Protein AF-A0A933IDL0-F1 (afdb_monomer_lite)

Secondary structure (DSSP, 8-state):
-----S--B----EEEEE-SSSS-----EEEEEEEETTEEEEEESSPPPTT-EEEEEEEETTEEEEEEEE----

pLDDT: mean 70.17, std 14.4, range [38.97, 89.0]

Foldseek 3Di:
DDDDPWDKDQDWFWWWWDAPDPDCPDTWTWTFRIDTPVDTDIDTPDDDDFQGKIWIWTQDPVGIDTDIDTRHDD

Sequence (74 aa):
MNRRKFARYLIHLPRLHKPKVPAPIKAGVGWTRNLGEAGTCVDLTERLQPGTPLRVRLQTDRGPIEVEAQVVWA

Radius of gyration: 12.61 Å; chains: 1; bounding box: 30×28×33 Å

Structure (mmCIF, N/CA/C/O backbone):
data_AF-A0A933IDL0-F1
#
_entry.id   AF-A0A933IDL0-F1
#
loop_
_atom_site.group_PDB
_atom_site.id
_atom_site.type_symbol
_atom_site.label_atom_id
_atom_site.label_alt_id
_atom_site.label_comp_id
_atom_site.label_asym_id
_atom_site.label_entity_id
_atom_site.label_seq_id
_atom_site.pdbx_PDB_ins_code
_atom_site.Cartn_x
_atom_site.Cartn_y
_atom_site.Cartn_z
_atom_site.occupancy
_atom_site.B_iso_or_equiv
_atom_site.auth_seq_id
_atom_site.auth_comp_id
_atom_site.auth_asym_id
_atom_site.auth_atom_id
_atom_site.pdbx_PDB_model_num
ATOM 1 N N . MET A 1 1 ? -14.060 17.877 -4.858 1.00 41.28 1 MET A N 1
ATOM 2 C CA . MET A 1 1 ? -13.671 16.977 -5.970 1.00 41.28 1 MET A CA 1
ATOM 3 C C . MET A 1 1 ? -12.144 16.847 -5.954 1.00 41.28 1 MET A C 1
ATOM 5 O O . MET A 1 1 ? -11.451 17.740 -6.418 1.00 41.28 1 MET A O 1
ATOM 9 N N . ASN A 1 2 ? -11.600 15.841 -5.259 1.00 53.94 2 ASN A N 1
ATOM 10 C CA . ASN A 1 2 ? -10.167 15.765 -4.936 1.00 53.94 2 ASN A CA 1
ATOM 11 C C . ASN A 1 2 ? -9.379 15.170 -6.122 1.00 53.94 2 ASN A C 1
ATOM 13 O O . ASN A 1 2 ? -9.515 13.985 -6.432 1.00 53.94 2 ASN A O 1
ATOM 17 N N . ARG A 1 3 ? -8.617 16.009 -6.836 1.00 57.53 3 ARG A N 1
ATOM 18 C CA . ARG A 1 3 ? -7.875 15.641 -8.052 1.00 57.53 3 ARG A CA 1
ATOM 19 C C . ARG A 1 3 ? -6.573 14.938 -7.659 1.00 57.53 3 ARG A C 1
ATOM 21 O O . ARG A 1 3 ? -5.714 15.518 -7.002 1.00 57.53 3 ARG A O 1
ATOM 28 N N . ARG A 1 4 ? -6.439 13.667 -8.045 1.00 60.47 4 ARG A N 1
ATOM 29 C CA . ARG A 1 4 ? -5.255 12.841 -7.756 1.00 60.47 4 ARG A CA 1
ATOM 30 C C . ARG A 1 4 ? -4.027 13.434 -8.463 1.00 60.47 4 ARG A C 1
ATOM 32 O O . ARG A 1 4 ? -4.075 13.646 -9.669 1.00 60.47 4 ARG A O 1
ATOM 39 N N . LYS A 1 5 ? -2.952 13.702 -7.710 1.00 70.00 5 LYS A N 1
ATOM 40 C CA . LYS A 1 5 ? -1.721 1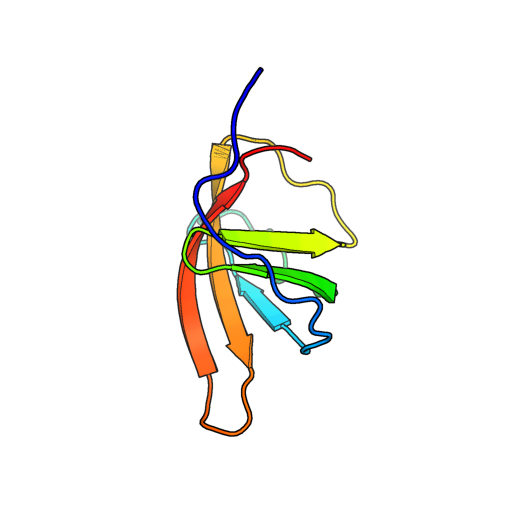4.347 -8.216 1.00 70.00 5 LYS A CA 1
ATOM 41 C C . LYS A 1 5 ? -0.727 13.399 -8.901 1.00 70.00 5 LYS A C 1
ATOM 43 O O . LYS A 1 5 ? 0.089 13.876 -9.674 1.00 70.00 5 LYS A O 1
ATOM 48 N N . PHE A 1 6 ? -0.796 12.093 -8.639 1.00 66.50 6 PHE A N 1
ATOM 49 C CA . PHE A 1 6 ? 0.212 11.126 -9.092 1.00 66.50 6 PHE A CA 1
ATOM 50 C C . PHE A 1 6 ? -0.408 9.995 -9.911 1.00 66.50 6 PHE A C 1
ATOM 52 O O . PHE A 1 6 ? -1.500 9.512 -9.584 1.00 66.50 6 PHE A O 1
ATOM 59 N N . ALA A 1 7 ? 0.315 9.560 -10.948 1.00 72.62 7 ALA A N 1
ATOM 60 C CA . ALA A 1 7 ? -0.022 8.373 -11.724 1.00 72.62 7 ALA A CA 1
ATOM 61 C C . ALA A 1 7 ? 0.008 7.124 -10.826 1.00 72.62 7 ALA A C 1
ATOM 63 O O . ALA A 1 7 ? 0.817 7.024 -9.900 1.00 72.62 7 ALA A O 1
ATOM 64 N N . ARG A 1 8 ? -0.900 6.178 -11.081 1.00 66.56 8 ARG A N 1
ATOM 65 C CA . ARG A 1 8 ? -0.9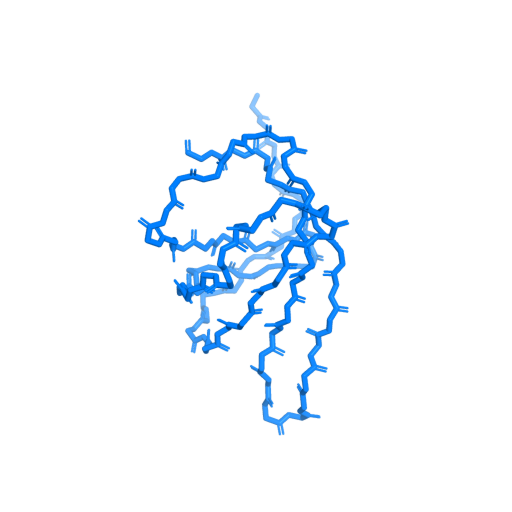42 4.892 -10.381 1.00 66.56 8 ARG A CA 1
ATOM 66 C C . ARG A 1 8 ? -0.760 3.767 -11.378 1.00 66.56 8 ARG A C 1
ATOM 68 O O . ARG A 1 8 ? -1.501 3.690 -12.354 1.00 66.56 8 ARG A O 1
ATOM 75 N N . TYR A 1 9 ? 0.187 2.892 -11.087 1.00 69.19 9 TYR A N 1
ATOM 76 C CA . TYR A 1 9 ? 0.484 1.722 -11.892 1.00 69.19 9 TYR A CA 1
ATOM 77 C C . TYR A 1 9 ? -0.234 0.508 -11.294 1.00 69.19 9 TYR A C 1
ATOM 79 O O . TYR A 1 9 ? -0.208 0.289 -10.077 1.00 69.19 9 TYR A O 1
ATOM 87 N N . LEU A 1 10 ? -0.910 -0.259 -12.150 1.00 61.69 10 LEU A N 1
ATOM 88 C CA . LEU A 1 10 ? -1.508 -1.545 -11.794 1.00 61.69 10 LEU A CA 1
ATOM 89 C C . LEU A 1 10 ? -0.394 -2.596 -11.813 1.00 61.69 10 LEU A C 1
ATOM 91 O O . LEU A 1 10 ? 0.075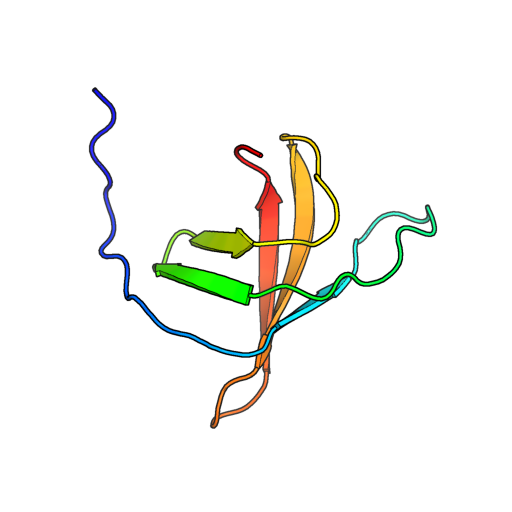 -2.971 -12.883 1.00 61.69 10 LEU A O 1
ATOM 95 N N . ILE A 1 11 ? 0.070 -3.022 -10.637 1.00 63.31 11 ILE A N 1
ATOM 96 C CA . ILE A 1 11 ? 1.164 -3.993 -10.498 1.00 63.31 11 ILE A CA 1
ATOM 97 C C . ILE A 1 11 ? 0.813 -4.970 -9.375 1.00 63.31 11 ILE A C 1
ATOM 99 O O . ILE A 1 11 ? 0.445 -4.537 -8.284 1.00 63.31 11 ILE A O 1
ATOM 103 N N . HIS A 1 12 ? 0.961 -6.275 -9.621 1.00 55.16 12 HIS A N 1
ATOM 104 C CA . HIS A 1 12 ? 0.805 -7.327 -8.613 1.00 55.16 12 HIS A CA 1
ATOM 105 C C . HIS A 1 12 ? 2.185 -7.762 -8.097 1.00 55.16 12 HIS A C 1
ATOM 107 O O . HIS A 1 12 ? 2.868 -8.551 -8.744 1.00 55.16 12 HIS A O 1
ATOM 113 N N . LEU A 1 13 ? 2.596 -7.248 -6.933 1.00 56.56 13 LEU A N 1
ATOM 114 C CA . LEU A 1 13 ? 3.831 -7.658 -6.250 1.00 56.56 13 LEU A CA 1
ATOM 115 C C . LEU A 1 13 ? 3.525 -8.213 -4.848 1.00 56.56 13 LEU A C 1
ATOM 117 O O . LEU A 1 13 ? 2.731 -7.599 -4.120 1.00 56.56 13 LEU A O 1
ATOM 121 N N . PRO A 1 14 ? 4.159 -9.329 -4.436 1.00 49.50 14 PRO A N 1
ATOM 122 C CA . PRO A 1 14 ? 4.033 -9.857 -3.082 1.00 49.50 14 PRO A CA 1
ATOM 123 C C . PRO A 1 14 ? 4.673 -8.901 -2.063 1.00 49.50 14 PRO A C 1
ATOM 125 O O . PRO A 1 14 ? 5.762 -8.362 -2.273 1.00 49.50 14 PRO A O 1
ATOM 128 N N . ARG A 1 15 ? 3.988 -8.671 -0.937 1.00 53.47 15 ARG A N 1
ATOM 129 C CA . ARG A 1 15 ? 4.356 -7.633 0.030 1.00 53.47 15 ARG A CA 1
ATOM 130 C C . ARG A 1 15 ? 4.261 -8.127 1.476 1.00 53.47 15 ARG A C 1
ATOM 132 O O . ARG A 1 15 ? 3.269 -8.735 1.861 1.00 53.47 15 ARG A O 1
ATOM 139 N N . LEU A 1 16 ? 5.271 -7.806 2.290 1.00 55.06 16 LEU A N 1
ATOM 140 C CA . LEU A 1 16 ? 5.305 -8.081 3.735 1.00 55.06 16 LEU A CA 1
ATOM 141 C C . LEU A 1 16 ? 5.183 -6.759 4.518 1.00 55.06 16 LEU A C 1
ATOM 143 O O . LEU A 1 16 ? 5.672 -5.717 4.080 1.00 55.06 16 LEU A O 1
ATOM 147 N N . HIS A 1 17 ? 4.532 -6.747 5.681 1.00 48.75 17 HIS A N 1
ATOM 148 C CA . HIS A 1 17 ? 4.487 -5.556 6.544 1.00 48.75 17 HIS A CA 1
ATOM 149 C C . HIS A 1 17 ? 4.523 -5.926 8.029 1.00 48.75 17 HIS A C 1
ATOM 151 O O . HIS A 1 17 ? 4.087 -7.011 8.406 1.00 48.75 17 HIS A O 1
ATOM 157 N N . LYS A 1 18 ? 5.063 -5.031 8.867 1.00 43.28 18 LYS A N 1
ATOM 158 C CA . LYS A 1 18 ? 5.050 -5.151 10.335 1.00 43.28 18 LYS A CA 1
ATOM 159 C C . LYS A 1 18 ? 4.717 -3.787 10.972 1.00 43.28 18 LYS A C 1
ATOM 161 O O . LYS A 1 18 ? 5.261 -2.785 10.513 1.00 43.28 18 LYS A O 1
ATOM 166 N N . PRO A 1 19 ? 3.850 -3.714 11.997 1.00 50.47 19 PRO A N 1
ATOM 167 C CA . PRO A 1 19 ? 3.579 -2.474 12.728 1.00 50.47 19 PRO A CA 1
ATOM 168 C C . PRO A 1 19 ? 4.733 -2.071 13.668 1.00 50.47 19 PRO A C 1
ATOM 170 O O . PRO A 1 19 ? 5.544 -2.903 14.069 1.00 50.47 19 PRO A O 1
ATOM 173 N N . LYS A 1 20 ? 4.793 -0.779 14.026 1.00 50.97 20 LYS A N 1
ATOM 174 C CA . LYS A 1 20 ? 5.851 -0.142 14.847 1.00 50.97 20 LYS A CA 1
ATOM 175 C C . LYS A 1 20 ? 5.420 0.135 16.307 1.00 50.97 20 LYS A C 1
ATOM 177 O O . LYS A 1 20 ? 6.014 0.970 16.976 1.00 50.97 20 LYS A O 1
ATOM 182 N N . VAL A 1 21 ? 4.373 -0.530 16.804 1.00 52.38 21 VAL A N 1
ATOM 183 C CA . VAL A 1 21 ? 3.792 -0.331 18.154 1.00 52.38 21 VAL A CA 1
ATOM 184 C C . VAL A 1 21 ? 3.777 -1.682 18.893 1.00 52.38 21 VAL A C 1
ATOM 186 O O . VAL A 1 21 ? 3.540 -2.693 18.234 1.00 52.38 21 VAL A O 1
ATOM 189 N N . PRO A 1 22 ? 4.023 -1.755 20.220 1.00 47.78 22 PRO A N 1
ATOM 190 C CA . PRO A 1 22 ? 4.262 -3.013 20.943 1.00 47.78 22 PRO A CA 1
ATOM 191 C C . PRO A 1 22 ? 2.977 -3.791 21.290 1.00 47.78 22 PRO A C 1
ATOM 193 O O . PRO A 1 22 ? 2.915 -4.471 22.310 1.00 47.78 22 PRO A O 1
ATOM 196 N N . ALA A 1 23 ? 1.944 -3.707 20.453 1.00 42.66 23 ALA A N 1
ATOM 197 C CA . ALA A 1 23 ? 0.795 -4.604 20.526 1.00 42.66 23 ALA A CA 1
ATOM 198 C C . ALA A 1 23 ? 0.984 -5.708 19.472 1.00 42.66 23 ALA A C 1
ATOM 200 O O . ALA A 1 23 ? 1.416 -5.396 18.359 1.00 42.66 23 ALA A O 1
ATOM 201 N N . PRO A 1 24 ? 0.688 -6.985 19.776 1.00 38.97 24 PRO A N 1
ATOM 202 C CA . PRO A 1 24 ? 0.965 -8.113 18.893 1.00 38.97 24 PRO A CA 1
ATOM 203 C C . PRO A 1 24 ? -0.055 -8.167 17.748 1.00 38.97 24 PRO A C 1
ATOM 205 O O . PRO A 1 24 ? -0.839 -9.103 17.633 1.00 38.97 24 PRO A O 1
ATOM 208 N N . ILE A 1 25 ? -0.058 -7.156 16.883 1.00 42.12 25 ILE A N 1
ATOM 209 C CA . ILE A 1 25 ? -0.735 -7.238 15.595 1.00 42.12 25 ILE A CA 1
ATOM 210 C C . ILE A 1 25 ? 0.230 -7.990 14.682 1.00 42.12 25 ILE A C 1
ATOM 212 O O . ILE A 1 25 ? 1.317 -7.505 14.349 1.00 42.12 25 ILE A O 1
ATOM 216 N N . LYS A 1 26 ? -0.132 -9.238 14.371 1.00 44.44 26 LYS A N 1
ATOM 217 C CA . LYS A 1 26 ? 0.642 -10.132 13.507 1.00 44.44 26 LYS A CA 1
ATOM 218 C C . LYS A 1 26 ? 0.954 -9.428 12.184 1.00 44.44 26 LYS A C 1
ATOM 220 O O . LYS A 1 26 ? 0.147 -8.669 11.660 1.00 44.44 26 LYS A O 1
ATOM 225 N N . ALA A 1 27 ? 2.135 -9.698 11.634 1.00 49.88 27 ALA A N 1
ATOM 226 C CA . ALA A 1 27 ? 2.465 -9.306 10.269 1.00 49.88 27 ALA A CA 1
ATOM 227 C C . ALA A 1 27 ? 1.375 -9.831 9.316 1.00 49.88 27 ALA A C 1
ATOM 229 O O . ALA A 1 27 ? 1.224 -11.045 9.184 1.00 49.88 27 ALA A O 1
ATOM 230 N N . GLY A 1 28 ? 0.604 -8.942 8.689 1.00 58.22 28 GLY A N 1
ATOM 231 C CA . GLY A 1 28 ? -0.414 -9.336 7.720 1.00 58.22 28 GLY A CA 1
ATOM 232 C C . GLY A 1 28 ? 0.196 -9.590 6.338 1.00 58.22 28 GLY A C 1
ATOM 233 O O . GLY A 1 28 ? 1.196 -8.977 5.953 1.00 58.22 28 GLY A O 1
ATOM 234 N N . VAL A 1 29 ? -0.422 -10.474 5.561 1.00 58.41 29 VAL A N 1
ATOM 235 C CA . VAL A 1 29 ? -0.126 -10.658 4.133 1.00 58.41 29 VAL A CA 1
ATOM 236 C C . VAL A 1 29 ? -1.261 -10.020 3.340 1.00 58.41 29 VAL A C 1
ATOM 238 O O . VAL A 1 29 ? -2.420 -10.110 3.735 1.00 58.41 29 VAL A O 1
ATOM 241 N N . GLY A 1 30 ? -0.931 -9.344 2.245 1.00 67.38 30 GLY A N 1
ATOM 242 C CA . GLY A 1 30 ? -1.928 -8.726 1.383 1.00 67.38 30 GLY A CA 1
ATOM 243 C C . GLY A 1 30 ? -1.401 -8.460 -0.014 1.00 67.38 30 GLY A C 1
ATOM 244 O O . GLY A 1 30 ? -0.203 -8.595 -0.280 1.00 67.38 30 GLY A O 1
ATOM 245 N N . TRP A 1 31 ? -2.308 -8.075 -0.902 1.00 64.56 31 TRP A N 1
ATOM 246 C CA . TRP A 1 31 ? -2.012 -7.856 -2.312 1.00 64.56 31 TRP A CA 1
ATOM 247 C C . TRP A 1 31 ? -1.982 -6.369 -2.622 1.00 64.56 31 TRP A C 1
ATOM 249 O O . TRP A 1 31 ? -2.886 -5.626 -2.249 1.00 64.56 31 TRP A O 1
ATOM 259 N N . THR A 1 32 ? -0.937 -5.921 -3.316 1.00 73.94 32 THR A N 1
ATOM 260 C CA . THR A 1 32 ? -0.908 -4.556 -3.849 1.00 73.94 32 THR A CA 1
ATOM 261 C C . THR A 1 32 ? -1.837 -4.491 -5.056 1.00 73.94 32 THR A C 1
ATOM 263 O O . THR A 1 32 ? -1.619 -5.201 -6.031 1.00 73.94 32 THR A O 1
ATOM 266 N N . ARG A 1 33 ? -2.868 -3.644 -4.993 1.00 73.19 33 ARG A N 1
ATOM 267 C CA . ARG A 1 33 ? -3.807 -3.404 -6.099 1.00 73.19 33 ARG A CA 1
ATOM 268 C C . ARG A 1 33 ? -3.299 -2.312 -7.033 1.00 73.19 33 ARG A C 1
ATOM 270 O O . ARG A 1 33 ? -3.443 -2.398 -8.247 1.00 73.19 33 ARG A O 1
ATOM 277 N N . ASN A 1 34 ? -2.736 -1.249 -6.466 1.00 72.50 34 ASN A N 1
ATOM 278 C CA . ASN A 1 34 ? -2.055 -0.205 -7.223 1.00 72.50 34 ASN A CA 1
ATOM 279 C C . ASN A 1 34 ? -0.997 0.489 -6.367 1.00 72.50 34 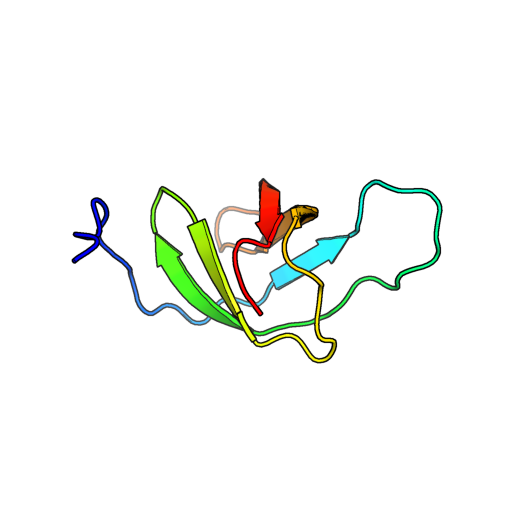ASN A C 1
ATOM 281 O O . ASN A 1 34 ? -1.152 0.618 -5.153 1.00 72.50 34 ASN A O 1
ATOM 285 N N . LEU A 1 35 ? 0.052 0.967 -7.029 1.00 79.94 35 LEU A N 1
ATOM 286 C CA . LEU A 1 35 ? 1.154 1.706 -6.426 1.00 79.94 35 LEU A CA 1
ATOM 287 C C . LEU A 1 35 ? 1.375 3.003 -7.210 1.00 79.94 35 LEU A C 1
ATOM 289 O O . LEU A 1 35 ? 1.323 3.018 -8.439 1.00 79.94 35 LEU A O 1
ATOM 293 N N . GLY A 1 36 ? 1.612 4.097 -6.500 1.00 75.62 36 GLY A N 1
ATOM 294 C CA . GLY A 1 36 ? 2.115 5.346 -7.062 1.00 75.62 36 GLY A CA 1
ATOM 295 C C . GLY A 1 36 ? 3.133 5.963 -6.109 1.00 75.62 36 GLY A C 1
ATOM 296 O O . GLY A 1 36 ? 3.268 5.515 -4.972 1.00 75.62 36 GLY A O 1
ATOM 297 N N . GLU A 1 37 ? 3.820 7.014 -6.549 1.00 74.44 37 GLU A N 1
ATOM 298 C CA . GLU A 1 37 ? 4.882 7.663 -5.758 1.00 74.44 37 GLU A CA 1
ATOM 299 C C . GLU A 1 37 ? 4.426 8.098 -4.359 1.00 74.44 37 GLU A C 1
ATOM 301 O O . GLU A 1 37 ? 5.186 8.011 -3.402 1.00 74.44 37 GLU A O 1
ATOM 306 N N . ALA A 1 38 ? 3.169 8.525 -4.221 1.00 75.50 38 ALA A N 1
ATOM 307 C CA . ALA A 1 38 ? 2.629 9.028 -2.960 1.00 75.50 38 ALA A CA 1
ATOM 308 C C . ALA A 1 38 ? 1.875 7.982 -2.123 1.00 75.50 38 ALA A C 1
ATOM 310 O O . ALA A 1 38 ? 1.292 8.332 -1.097 1.00 75.50 38 ALA A O 1
ATOM 311 N N . GLY A 1 39 ? 1.808 6.718 -2.551 1.00 79.69 39 GLY A N 1
ATOM 312 C CA . GLY A 1 39 ? 1.157 5.689 -1.744 1.00 79.69 39 GLY A CA 1
ATOM 313 C C . GLY A 1 39 ? 0.722 4.439 -2.495 1.00 79.69 39 GLY A C 1
ATOM 314 O O . GLY A 1 39 ? 0.815 4.329 -3.716 1.00 79.69 39 GLY A O 1
ATOM 315 N N . THR A 1 40 ? 0.192 3.491 -1.728 1.00 80.12 40 THR A N 1
ATOM 316 C CA . THR A 1 40 ? -0.235 2.175 -2.205 1.00 80.12 40 THR A CA 1
ATOM 317 C C . THR A 1 40 ? -1.672 1.881 -1.786 1.00 80.12 40 THR A C 1
ATOM 319 O O . THR A 1 40 ? -2.119 2.308 -0.721 1.00 80.12 40 THR A O 1
ATOM 322 N N . CYS A 1 41 ? -2.411 1.176 -2.636 1.00 80.56 41 CYS A N 1
ATOM 323 C CA . CYS A 1 41 ? -3.687 0.564 -2.295 1.00 80.56 41 CYS A CA 1
ATOM 324 C C . CYS A 1 41 ? -3.461 -0.936 -2.172 1.00 80.56 41 CYS A C 1
ATOM 326 O O . CYS A 1 41 ? -2.953 -1.563 -3.106 1.00 80.56 41 CYS A O 1
ATOM 328 N N . VAL A 1 42 ? -3.828 -1.490 -1.022 1.00 78.19 42 VAL A N 1
ATOM 329 C CA . VAL A 1 42 ? -3.604 -2.894 -0.692 1.00 78.19 42 VAL A CA 1
ATOM 330 C C . VAL A 1 42 ? -4.906 -3.544 -0.253 1.00 78.19 42 VAL A C 1
ATOM 332 O O . VAL A 1 42 ? -5.699 -2.921 0.447 1.00 78.19 42 VAL A O 1
ATOM 335 N N . ASP A 1 43 ? -5.091 -4.798 -0.643 1.00 78.25 43 ASP A N 1
ATOM 336 C CA . ASP A 1 43 ? -6.114 -5.674 -0.087 1.00 78.25 43 ASP A CA 1
ATOM 337 C C . ASP A 1 43 ? -5.470 -6.481 1.047 1.00 78.25 43 ASP A C 1
ATOM 339 O O . ASP A 1 43 ? -4.519 -7.234 0.818 1.00 78.25 43 ASP A O 1
ATOM 343 N N . LEU A 1 44 ? -5.947 -6.280 2.277 1.00 77.06 44 LEU A N 1
ATOM 344 C CA . LEU A 1 44 ? -5.464 -6.950 3.487 1.00 77.06 44 LEU A CA 1
ATOM 345 C C . LEU A 1 44 ? -6.550 -7.881 4.034 1.00 77.06 44 LEU A C 1
ATOM 347 O O . LEU A 1 44 ? -7.735 -7.567 3.947 1.00 77.06 44 LEU A O 1
ATOM 351 N N . THR A 1 45 ? -6.147 -8.996 4.647 1.00 75.94 45 THR A N 1
ATOM 352 C CA . THR A 1 45 ? -7.077 -9.929 5.315 1.00 75.94 45 THR A CA 1
ATOM 353 C C . THR A 1 45 ? -7.751 -9.308 6.543 1.00 75.94 45 THR A C 1
ATOM 355 O O . THR A 1 45 ? -8.843 -9.716 6.926 1.00 75.94 45 THR A O 1
ATOM 358 N N . GLU A 1 46 ? -7.114 -8.309 7.155 1.00 77.19 46 GLU A N 1
ATOM 359 C CA . GLU A 1 46 ? -7.630 -7.584 8.314 1.00 77.19 46 GLU A CA 1
ATOM 360 C C . GLU A 1 46 ? -7.890 -6.119 7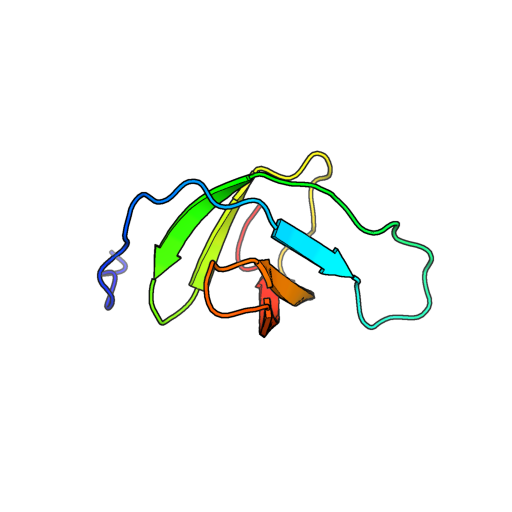.960 1.00 77.19 46 GLU A C 1
ATOM 362 O O . GLU A 1 46 ? -7.104 -5.478 7.256 1.00 77.19 46 GLU A O 1
ATOM 367 N N . ARG A 1 47 ? -8.988 -5.568 8.489 1.00 80.56 47 ARG A N 1
ATOM 368 C CA . ARG A 1 47 ? -9.299 -4.145 8.346 1.00 80.56 47 ARG A CA 1
ATOM 369 C C . ARG A 1 47 ? -8.474 -3.337 9.342 1.00 80.56 47 ARG A C 1
ATOM 371 O O . ARG A 1 47 ? -8.650 -3.466 10.550 1.00 80.56 47 ARG A O 1
ATOM 378 N N . LEU A 1 48 ? -7.614 -2.461 8.831 1.00 83.19 48 LEU A N 1
ATOM 379 C CA . LEU A 1 48 ? -6.840 -1.521 9.641 1.00 83.19 48 LEU A CA 1
ATOM 380 C C . LEU A 1 48 ? -7.565 -0.180 9.733 1.00 83.19 48 LEU A C 1
ATOM 382 O O . LEU A 1 48 ? -8.131 0.288 8.750 1.00 83.19 48 LEU A O 1
ATOM 386 N N . GLN A 1 49 ? -7.548 0.460 10.901 1.00 85.56 49 GLN A N 1
ATOM 387 C CA . GLN A 1 49 ? -8.237 1.740 11.065 1.00 85.56 49 GLN A CA 1
ATOM 388 C C . GLN A 1 49 ? -7.488 2.881 10.353 1.00 85.56 49 GLN A C 1
ATOM 390 O O . GLN A 1 49 ? -6.250 2.899 10.373 1.00 85.56 49 GLN A O 1
ATOM 395 N N . PRO A 1 50 ? -8.194 3.870 9.771 1.00 89.00 50 PRO A N 1
ATOM 396 C CA . PRO A 1 50 ? -7.573 5.113 9.326 1.00 89.00 50 PRO A CA 1
ATOM 397 C C . PRO A 1 50 ? -6.756 5.760 10.448 1.00 89.00 50 PRO A C 1
ATOM 399 O O . PRO A 1 50 ? -7.121 5.704 11.617 1.00 89.00 50 PRO A O 1
ATOM 402 N N . GLY A 1 51 ? -5.622 6.352 10.097 1.00 86.81 51 GLY A N 1
ATOM 403 C CA . GLY A 1 51 ? -4.665 6.911 11.044 1.00 86.81 51 GLY A CA 1
ATOM 404 C C . GLY A 1 51 ? -3.602 5.921 11.532 1.00 86.81 51 GLY A C 1
ATOM 405 O O . GLY A 1 51 ? -2.579 6.369 12.048 1.00 86.81 51 GLY A O 1
ATOM 406 N N . THR A 1 52 ? -3.781 4.612 11.317 1.00 85.12 52 THR A N 1
ATOM 407 C CA . THR A 1 52 ? -2.818 3.584 11.752 1.00 85.12 52 THR A CA 1
ATOM 408 C C . THR A 1 52 ? -1.479 3.735 11.015 1.00 85.12 52 THR A C 1
ATOM 410 O O . THR A 1 52 ? -1.464 3.651 9.782 1.00 85.12 52 THR A O 1
ATOM 413 N N . PRO A 1 53 ? -0.349 3.935 11.722 1.00 85.81 53 PRO A N 1
ATOM 414 C CA . PRO A 1 53 ? 0.974 3.954 11.108 1.00 85.81 53 PRO A CA 1
ATOM 415 C C . PRO A 1 53 ? 1.444 2.532 10.771 1.00 85.81 53 PRO A C 1
ATOM 417 O O . PRO A 1 53 ? 1.270 1.597 11.554 1.00 85.81 53 PRO A O 1
ATOM 420 N N . LEU A 1 54 ? 2.073 2.366 9.610 1.00 81.44 54 LEU A N 1
ATOM 421 C CA . LEU A 1 54 ? 2.525 1.085 9.077 1.00 81.44 54 LEU A CA 1
ATOM 422 C C . LEU A 1 54 ? 3.943 1.185 8.526 1.00 81.44 54 LEU A C 1
ATOM 424 O O . LEU A 1 54 ? 4.232 2.071 7.725 1.00 81.44 54 LEU A O 1
ATOM 428 N N . ARG A 1 55 ? 4.783 0.191 8.839 1.00 83.19 55 ARG A N 1
ATOM 429 C CA . ARG A 1 55 ? 6.031 -0.030 8.106 1.00 83.19 55 ARG A CA 1
ATOM 430 C C . ARG A 1 55 ? 5.785 -0.990 6.959 1.00 83.19 55 ARG A C 1
ATOM 432 O O . ARG A 1 55 ? 5.332 -2.128 7.129 1.00 83.19 55 ARG A O 1
ATOM 439 N N . VAL A 1 56 ? 6.083 -0.506 5.768 1.00 79.50 56 VAL A N 1
ATOM 440 C CA . VAL A 1 56 ? 5.701 -1.111 4.510 1.00 79.50 56 VAL A CA 1
ATOM 441 C C . VAL A 1 56 ? 6.935 -1.675 3.811 1.00 79.50 56 VAL A C 1
ATOM 443 O O . VAL A 1 56 ? 7.754 -0.902 3.340 1.00 79.50 56 VAL A O 1
ATOM 446 N N . ARG A 1 57 ? 7.060 -3.007 3.693 1.00 82.25 57 ARG A N 1
ATOM 447 C CA . ARG A 1 57 ? 8.121 -3.666 2.913 1.00 82.25 57 ARG A CA 1
ATOM 448 C C . ARG A 1 57 ? 7.603 -4.236 1.589 1.00 82.25 57 ARG A C 1
ATOM 450 O O . ARG A 1 57 ? 6.830 -5.191 1.578 1.00 82.25 57 ARG A O 1
ATOM 457 N N . LEU A 1 58 ? 8.007 -3.643 0.474 1.00 75.62 58 LEU A N 1
ATOM 458 C CA . LEU A 1 58 ? 7.732 -4.104 -0.891 1.00 75.62 58 LEU A CA 1
ATOM 459 C C . LEU A 1 58 ? 8.876 -5.002 -1.356 1.00 75.62 58 LEU A C 1
ATOM 461 O O . LEU A 1 58 ? 10.029 -4.600 -1.250 1.00 75.62 58 LEU A O 1
ATOM 465 N N . GLN A 1 59 ? 8.577 -6.203 -1.852 1.00 75.62 59 GLN A N 1
ATOM 466 C CA . GLN A 1 59 ? 9.593 -7.044 -2.486 1.00 75.62 59 GLN A CA 1
ATOM 467 C C . GLN A 1 59 ? 9.648 -6.708 -3.976 1.00 75.62 59 GLN A C 1
ATOM 469 O O . GLN A 1 59 ? 8.616 -6.715 -4.646 1.00 75.62 59 GLN A O 1
ATOM 474 N N . THR A 1 60 ? 10.841 -6.403 -4.478 1.00 77.25 60 THR A N 1
ATOM 475 C CA . THR A 1 60 ? 11.100 -6.179 -5.905 1.00 77.25 60 THR A CA 1
ATOM 476 C C . THR A 1 60 ? 12.222 -7.101 -6.372 1.00 77.25 60 THR A C 1
ATOM 478 O O . THR A 1 60 ? 12.968 -7.642 -5.554 1.00 77.25 60 THR A O 1
ATOM 481 N N . ASP A 1 61 ? 12.356 -7.261 -7.683 1.00 79.69 61 ASP A N 1
ATOM 482 C CA . ASP A 1 61 ? 13.464 -7.962 -8.340 1.00 79.69 61 ASP A CA 1
ATOM 483 C C . ASP A 1 61 ? 14.842 -7.376 -7.983 1.00 79.69 61 ASP A C 1
ATOM 485 O O . ASP A 1 61 ? 15.835 -8.098 -7.951 1.00 79.69 61 ASP A O 1
ATOM 489 N N . ARG A 1 62 ? 14.902 -6.082 -7.643 1.00 83.75 62 ARG A N 1
ATOM 490 C CA . ARG A 1 62 ? 16.125 -5.384 -7.211 1.00 83.75 62 ARG A CA 1
ATOM 491 C C . ARG A 1 62 ? 16.354 -5.403 -5.699 1.00 83.75 62 ARG A C 1
ATOM 493 O O . ARG A 1 62 ? 17.311 -4.800 -5.219 1.00 83.75 62 ARG A O 1
ATOM 500 N N . GLY A 1 63 ? 15.485 -6.073 -4.945 1.00 78.44 63 GLY A N 1
ATOM 501 C CA . GLY A 1 63 ? 15.542 -6.153 -3.489 1.00 78.44 63 GLY A CA 1
ATOM 502 C C . GLY A 1 63 ? 14.371 -5.460 -2.782 1.00 78.44 63 GLY A C 1
ATOM 503 O O . GLY A 1 63 ? 13.461 -4.917 -3.417 1.00 78.44 63 G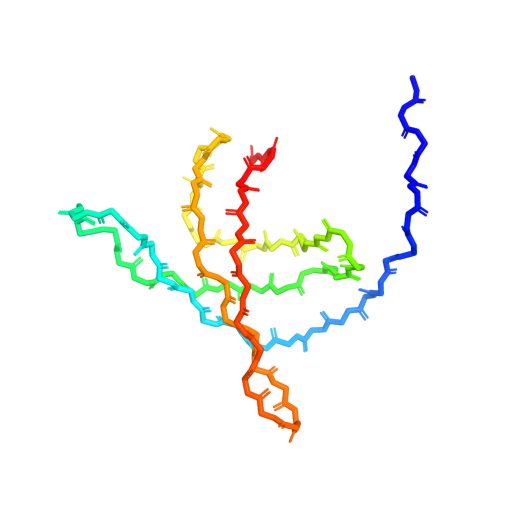LY A O 1
ATOM 504 N N . PRO A 1 64 ? 14.333 -5.520 -1.441 1.00 82.56 64 PRO A N 1
ATOM 505 C CA . PRO A 1 64 ? 13.234 -4.968 -0.667 1.00 82.56 64 PRO A CA 1
ATOM 506 C C . PRO A 1 64 ? 13.306 -3.440 -0.568 1.00 82.56 64 PRO A C 1
ATOM 508 O O . PRO A 1 64 ? 14.350 -2.881 -0.245 1.00 82.56 64 PRO A O 1
ATOM 511 N N . ILE A 1 65 ? 12.164 -2.778 -0.739 1.00 82.94 65 ILE A N 1
ATOM 512 C CA . ILE A 1 65 ? 11.985 -1.354 -0.435 1.00 82.94 65 ILE A CA 1
ATOM 513 C C . ILE A 1 65 ? 11.176 -1.245 0.852 1.00 82.94 65 ILE A C 1
ATOM 515 O O . ILE A 1 65 ? 10.087 -1.815 0.949 1.00 82.94 65 ILE A O 1
ATOM 519 N N . GLU A 1 66 ? 11.690 -0.508 1.834 1.00 85.44 66 GLU A N 1
ATOM 520 C CA . GLU A 1 66 ? 10.984 -0.221 3.081 1.00 85.44 66 GLU A CA 1
ATOM 521 C C . GLU A 1 66 ? 10.614 1.255 3.184 1.00 85.44 66 GLU A C 1
ATOM 523 O O . GLU A 1 66 ? 11.455 2.128 2.995 1.00 85.44 66 GLU A O 1
ATOM 528 N N . VAL A 1 67 ? 9.351 1.527 3.507 1.00 84.00 67 VAL A N 1
ATOM 529 C CA . VAL A 1 67 ? 8.821 2.883 3.685 1.00 84.00 67 VAL A CA 1
ATOM 530 C C . VAL A 1 67 ? 7.865 2.943 4.871 1.00 84.00 67 VAL A C 1
ATOM 532 O O . VAL A 1 67 ? 7.209 1.960 5.212 1.00 84.00 67 VAL A O 1
ATOM 535 N N . GLU A 1 68 ? 7.788 4.102 5.512 1.00 86.88 68 GLU A N 1
ATOM 536 C CA . GLU A 1 68 ? 6.783 4.393 6.537 1.00 86.88 68 GLU A CA 1
ATOM 537 C C . GLU A 1 68 ? 5.522 4.941 5.849 1.00 86.88 68 GLU A C 1
ATOM 539 O O . GLU A 1 68 ? 5.607 5.736 4.911 1.00 86.88 68 GLU A O 1
ATOM 544 N N . ALA A 1 69 ? 4.347 4.498 6.287 1.00 85.75 69 ALA A N 1
ATOM 545 C CA . ALA A 1 69 ? 3.064 4.875 5.707 1.00 85.75 69 ALA A CA 1
ATOM 546 C C . ALA A 1 69 ? 1.983 5.012 6.783 1.00 85.75 69 ALA A C 1
ATOM 548 O O . ALA A 1 69 ? 2.147 4.568 7.917 1.00 85.75 69 ALA A O 1
ATOM 549 N N . GLN A 1 70 ? 0.845 5.589 6.407 1.00 88.62 70 GLN A N 1
ATOM 550 C CA . GLN A 1 70 ? -0.329 5.699 7.265 1.00 88.62 70 GLN A CA 1
ATOM 551 C C . GLN A 1 70 ? -1.572 5.255 6.497 1.00 88.62 70 GLN A C 1
ATOM 553 O O . GLN A 1 70 ? -1.736 5.583 5.319 1.00 88.62 70 GLN A O 1
ATOM 558 N N . VAL A 1 71 ? -2.456 4.508 7.158 1.00 86.56 71 VAL A N 1
ATOM 559 C CA . VAL A 1 71 ? -3.759 4.148 6.589 1.00 86.56 71 VAL A CA 1
ATOM 560 C C . VAL A 1 71 ? -4.596 5.417 6.459 1.00 86.56 71 VAL A C 1
ATOM 562 O O . VAL A 1 71 ? -4.879 6.080 7.450 1.00 86.56 71 VAL A O 1
ATOM 565 N N . VAL A 1 72 ? -5.001 5.763 5.240 1.00 88.19 72 VAL A N 1
ATOM 566 C CA . VAL A 1 72 ? -5.814 6.965 4.969 1.00 88.19 72 VAL A CA 1
ATOM 567 C C . VAL A 1 72 ? -7.309 6.662 4.822 1.00 88.19 72 VAL A C 1
ATOM 569 O O . VAL A 1 72 ? -8.128 7.562 4.973 1.00 88.19 72 VAL A O 1
ATOM 572 N N . TRP A 1 73 ? -7.668 5.408 4.534 1.00 83.31 73 TRP A N 1
ATOM 573 C CA . TRP A 1 73 ? -9.037 4.879 4.456 1.00 83.31 73 TRP A CA 1
ATOM 574 C C . TRP A 1 73 ? -8.988 3.337 4.475 1.00 83.31 73 TRP A C 1
ATOM 576 O O . TRP A 1 73 ? -7.931 2.774 4.179 1.00 83.31 73 TRP A O 1
ATOM 586 N N . ALA A 1 74 ? -10.098 2.674 4.830 1.00 80.12 74 ALA A N 1
ATOM 587 C CA . ALA A 1 74 ? -10.218 1.210 4.881 1.00 80.12 74 ALA A CA 1
ATOM 588 C C . ALA A 1 74 ? -11.655 0.727 4.684 1.00 80.12 74 ALA A C 1
ATOM 590 O O . ALA A 1 74 ? -12.571 1.360 5.262 1.00 80.12 74 ALA A O 1
#